Protein AF-A0A2C9CGL3-F1 (afdb_monomer_lite)

pLDDT: mean 85.5, std 12.11, range [50.84, 98.38]

Foldseek 3Di:
DPDDDPVNVVVVVLVVCCVPPNDVVSVVVVCVVDPDPDDVVVVCCVVQPPHDPVNVVVVVVVVVPDD

Sequence (67 aa):
MITITNNEINKEAFEVLFKELGVSKTIRFINQFSAGKGNYTEMKDKIFKGMTVDDIVSEIESNKDLP

Organism: Kuenenia stuttgartiensis (NCBI:txid174633)

Radius of gyration: 18.71 Å; chains: 1; bounding box: 47×31×41 Å

Secondary structure (DSSP, 8-state):
-----HHHHHHHHHHHHHHHH-HHHHHHHHHTTS---S-HHHHHHHHHTT--HHHHHHHHHHHHT--

Structure (mmCIF, N/CA/C/O backbone):
data_AF-A0A2C9CGL3-F1
#
_entry.id   AF-A0A2C9CGL3-F1
#
loop_
_atom_site.group_PDB
_atom_site.id
_atom_site.type_symbol
_atom_site.label_atom_id
_atom_site.label_alt_id
_atom_site.label_comp_id
_atom_site.label_asym_id
_atom_site.label_entity_id
_atom_site.label_seq_id
_atom_site.pdbx_PDB_ins_code
_atom_site.Cartn_x
_atom_site.Cartn_y
_atom_site.Cartn_z
_atom_site.occupancy
_atom_site.B_iso_or_equiv
_atom_site.auth_seq_id
_atom_site.auth_comp_id
_atom_site.auth_asym_id
_atom_site.auth_atom_id
_atom_site.pdbx_PDB_model_num
ATOM 1 N N . MET A 1 1 ? 23.399 11.118 -20.618 1.00 55.34 1 MET A N 1
ATOM 2 C CA . MET A 1 1 ? 23.051 10.120 -19.585 1.00 55.34 1 MET A CA 1
ATOM 3 C C . MET A 1 1 ? 21.568 10.257 -19.327 1.00 55.34 1 MET A C 1
ATOM 5 O O . MET A 1 1 ? 21.132 11.376 -19.103 1.00 55.34 1 MET A O 1
ATOM 9 N N . ILE A 1 2 ? 20.795 9.182 -19.455 1.00 65.50 2 ILE A N 1
ATOM 10 C CA . ILE A 1 2 ? 19.373 9.209 -19.096 1.00 65.50 2 ILE A CA 1
ATOM 11 C C . ILE A 1 2 ? 19.323 9.126 -17.570 1.00 65.50 2 ILE A C 1
ATOM 13 O O . ILE A 1 2 ? 19.787 8.142 -16.998 1.00 65.50 2 ILE A O 1
ATOM 17 N N . THR A 1 3 ? 18.843 10.177 -16.914 1.00 73.88 3 THR A N 1
ATOM 18 C CA . THR A 1 3 ? 18.753 10.236 -15.451 1.00 73.88 3 THR A CA 1
ATOM 19 C C . THR A 1 3 ? 17.380 9.726 -15.032 1.00 73.88 3 THR A C 1
ATOM 21 O O . THR A 1 3 ? 16.471 10.519 -14.817 1.00 73.88 3 THR A O 1
ATOM 24 N N . ILE A 1 4 ? 17.211 8.405 -14.973 1.00 83.12 4 ILE A N 1
ATOM 25 C CA . ILE A 1 4 ? 15.984 7.802 -14.438 1.00 83.12 4 ILE A CA 1
ATOM 26 C C . ILE A 1 4 ? 16.050 7.879 -12.913 1.00 83.12 4 ILE A C 1
ATOM 28 O O . ILE A 1 4 ? 17.051 7.505 -12.298 1.00 83.12 4 ILE A O 1
ATOM 32 N N . THR A 1 5 ? 14.997 8.390 -12.294 1.00 90.88 5 THR A N 1
ATOM 33 C CA . THR A 1 5 ? 14.873 8.443 -10.840 1.00 90.88 5 THR A CA 1
ATOM 34 C C . THR A 1 5 ? 14.501 7.070 -10.281 1.00 90.88 5 THR A C 1
ATOM 36 O O . THR A 1 5 ? 13.815 6.275 -10.922 1.00 90.88 5 THR A O 1
ATOM 39 N N . ASN A 1 6 ? 14.871 6.795 -9.028 1.00 88.00 6 ASN A N 1
ATOM 40 C CA . ASN A 1 6 ? 14.445 5.561 -8.353 1.00 88.00 6 ASN A CA 1
ATOM 41 C C . ASN A 1 6 ? 12.913 5.414 -8.318 1.00 88.00 6 ASN A C 1
ATOM 43 O O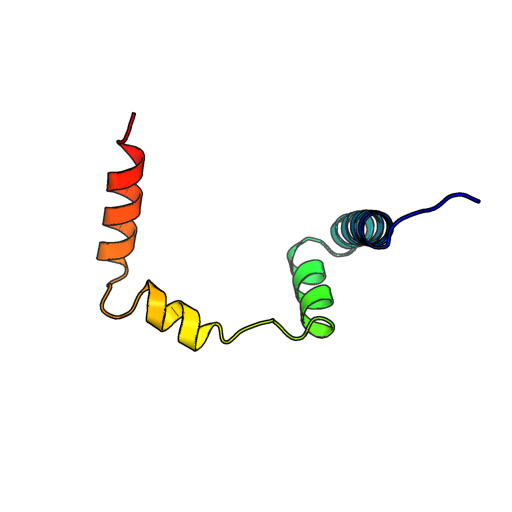 . ASN A 1 6 ? 12.405 4.299 -8.321 1.00 88.00 6 ASN A O 1
ATOM 47 N N . ASN A 1 7 ? 12.170 6.525 -8.307 1.00 86.25 7 ASN A N 1
ATOM 48 C CA . ASN A 1 7 ? 10.709 6.500 -8.343 1.00 86.25 7 ASN A CA 1
ATOM 49 C C . ASN A 1 7 ? 10.167 6.008 -9.689 1.00 86.25 7 ASN A C 1
ATOM 51 O O . ASN A 1 7 ? 9.202 5.249 -9.701 1.00 86.25 7 ASN A O 1
ATOM 55 N N . GLU A 1 8 ? 10.783 6.407 -10.801 1.00 90.62 8 GLU A N 1
ATOM 56 C CA . GLU A 1 8 ? 10.410 5.931 -12.138 1.00 90.62 8 GLU A CA 1
ATOM 57 C C . GLU A 1 8 ? 10.708 4.435 -12.286 1.00 90.62 8 GLU A C 1
ATOM 59 O O . GLU A 1 8 ? 9.826 3.682 -12.691 1.00 90.62 8 GLU A O 1
ATOM 64 N N . ILE A 1 9 ? 11.875 3.978 -11.817 1.00 93.62 9 ILE A N 1
ATOM 65 C CA . ILE A 1 9 ? 12.226 2.547 -11.787 1.00 93.62 9 ILE A CA 1
ATOM 66 C C . ILE A 1 9 ? 11.236 1.755 -10.919 1.00 93.62 9 ILE A C 1
ATOM 68 O O . ILE A 1 9 ? 10.760 0.693 -11.317 1.00 93.62 9 ILE A O 1
ATOM 72 N N . ASN A 1 10 ? 10.889 2.270 -9.736 1.00 91.50 10 ASN A N 1
ATOM 73 C CA . ASN A 1 10 ? 9.930 1.613 -8.846 1.00 91.50 10 ASN A CA 1
ATOM 74 C C . ASN A 1 10 ? 8.533 1.532 -9.469 1.00 91.50 10 ASN A C 1
ATOM 76 O O . ASN A 1 10 ? 7.850 0.524 -9.302 1.00 91.50 10 ASN A O 1
ATOM 80 N N . LYS A 1 11 ? 8.107 2.572 -10.194 1.00 92.56 11 LYS A N 1
ATOM 81 C CA . LYS A 1 11 ? 6.818 2.578 -10.888 1.00 92.56 11 LYS A CA 1
ATOM 82 C C . LYS A 1 11 ? 6.772 1.498 -11.969 1.00 92.56 11 LYS A C 1
ATOM 84 O O . LYS A 1 11 ? 5.838 0.700 -11.967 1.00 92.56 11 LYS A O 1
ATOM 89 N N . GLU A 1 12 ? 7.792 1.428 -12.822 1.00 95.81 12 GLU A N 1
ATOM 90 C CA . GLU A 1 12 ? 7.904 0.385 -13.851 1.00 95.81 12 GLU A CA 1
ATOM 91 C C . GLU A 1 12 ? 7.918 -1.018 -13.228 1.00 95.81 12 GLU A C 1
ATOM 93 O O . GLU A 1 12 ? 7.196 -1.915 -13.667 1.00 95.81 12 GLU A O 1
ATOM 98 N N . ALA A 1 13 ? 8.676 -1.206 -12.144 1.00 94.94 13 ALA A N 1
ATOM 99 C CA . ALA A 1 13 ? 8.724 -2.476 -11.431 1.00 94.94 13 ALA A CA 1
ATOM 100 C C . ALA A 1 13 ? 7.352 -2.872 -10.861 1.00 94.94 13 ALA A C 1
ATOM 102 O O . ALA A 1 13 ? 6.947 -4.029 -10.975 1.00 94.94 13 ALA A O 1
ATOM 103 N N . PHE A 1 14 ? 6.608 -1.933 -10.270 1.00 94.88 14 PHE A N 1
ATOM 104 C CA . PHE A 1 14 ? 5.271 -2.209 -9.745 1.00 94.88 14 PHE A CA 1
ATOM 105 C C . PHE A 1 14 ? 4.284 -2.581 -10.848 1.00 94.88 14 PHE A C 1
ATOM 107 O O . PHE A 1 14 ? 3.521 -3.525 -10.660 1.00 94.88 14 PHE A O 1
ATOM 114 N N . GLU A 1 15 ? 4.320 -1.909 -12.000 1.00 97.12 15 GLU A N 1
ATOM 115 C CA . GLU A 1 15 ? 3.474 -2.249 -13.152 1.00 97.12 15 GLU A CA 1
ATOM 116 C C . GLU A 1 15 ? 3.721 -3.688 -13.630 1.00 97.12 15 GLU A C 1
ATOM 118 O O . GLU A 1 15 ? 2.768 -4.455 -13.801 1.00 97.12 15 GLU A O 1
ATOM 123 N N . VAL A 1 16 ? 4.989 -4.093 -13.752 1.00 98.25 16 VAL A N 1
ATOM 124 C CA . VAL A 1 16 ? 5.361 -5.473 -14.105 1.00 98.25 16 VAL A CA 1
ATOM 125 C C . VAL A 1 16 ? 4.881 -6.460 -13.042 1.00 98.25 16 VAL A C 1
ATOM 127 O O . VAL A 1 16 ? 4.235 -7.456 -13.363 1.00 98.25 16 VAL A O 1
ATOM 130 N N . LEU A 1 17 ? 5.136 -6.184 -11.763 1.00 96.88 17 LEU A N 1
ATOM 131 C CA . LEU A 1 17 ? 4.735 -7.085 -10.683 1.00 96.88 17 LEU A CA 1
ATOM 132 C C . LEU A 1 17 ? 3.213 -7.230 -10.602 1.00 96.88 17 LEU A C 1
ATOM 134 O O . LEU A 1 17 ? 2.716 -8.339 -10.427 1.00 96.88 17 LEU A O 1
ATOM 138 N N . PHE A 1 18 ? 2.451 -6.143 -10.741 1.00 97.69 18 PHE A N 1
ATOM 139 C CA . PHE A 1 18 ? 0.990 -6.207 -10.759 1.00 97.69 18 PHE A CA 1
ATOM 140 C C . PHE A 1 18 ? 0.460 -7.045 -11.915 1.00 97.69 18 PHE A C 1
ATOM 142 O O . PHE A 1 18 ? -0.467 -7.828 -11.702 1.00 97.69 18 PHE A O 1
ATOM 149 N N . LYS A 1 19 ? 1.060 -6.916 -13.101 1.00 98.06 19 LYS A N 1
ATOM 150 C CA . LYS A 1 19 ? 0.685 -7.696 -14.279 1.00 98.06 19 LYS A CA 1
ATOM 151 C C . LYS A 1 19 ? 0.941 -9.193 -14.087 1.00 98.06 19 LYS A C 1
ATOM 153 O O . LYS A 1 19 ? 0.072 -9.996 -14.407 1.00 98.06 19 LYS A O 1
ATOM 158 N N . GLU A 1 20 ? 2.103 -9.561 -13.553 1.00 98.38 20 GLU A N 1
ATOM 159 C CA . GLU A 1 20 ? 2.543 -10.963 -13.510 1.00 98.38 20 GLU A CA 1
ATOM 160 C C . GLU A 1 20 ? 2.089 -11.710 -12.244 1.00 98.38 20 GLU A C 1
ATOM 162 O O . GLU A 1 20 ? 1.798 -12.906 -12.280 1.00 98.38 20 GLU A O 1
ATOM 167 N N . LEU A 1 21 ? 2.013 -11.026 -11.100 1.00 97.06 21 LEU A N 1
ATOM 168 C CA . LEU A 1 21 ? 1.692 -11.649 -9.809 1.00 97.06 21 LEU A CA 1
ATOM 169 C C . LEU A 1 21 ? 0.260 -11.367 -9.344 1.00 97.06 21 LEU A C 1
ATOM 171 O O . LEU A 1 21 ? -0.274 -12.104 -8.506 1.00 97.06 21 LEU A O 1
ATOM 175 N N . GLY A 1 22 ? -0.365 -10.315 -9.870 1.00 96.06 22 GLY A N 1
ATOM 176 C CA . GLY A 1 22 ? -1.628 -9.789 -9.371 1.00 96.06 22 GLY A CA 1
ATOM 177 C C . GLY A 1 22 ? -1.470 -9.003 -8.064 1.00 96.06 22 GLY A C 1
ATOM 178 O O . GLY A 1 22 ? -0.548 -9.208 -7.272 1.00 96.06 22 GLY A O 1
ATOM 179 N N . VAL A 1 23 ? -2.429 -8.109 -7.808 1.00 94.19 23 VAL A N 1
ATOM 180 C CA . VAL A 1 23 ? -2.388 -7.113 -6.720 1.00 94.19 23 VAL A CA 1
ATOM 181 C C . VAL A 1 23 ? -2.037 -7.713 -5.356 1.00 94.19 23 VAL A C 1
ATOM 183 O O . VAL A 1 23 ? -1.117 -7.240 -4.695 1.00 94.19 23 VAL A O 1
ATOM 186 N N . SER A 1 24 ? -2.718 -8.783 -4.939 1.00 95.00 24 SER A N 1
ATOM 187 C CA . SER A 1 24 ? -2.529 -9.356 -3.598 1.00 95.00 24 SER A CA 1
ATOM 188 C C . SER A 1 24 ? -1.108 -9.893 -3.367 1.00 95.00 24 SER A C 1
ATOM 190 O O . SER A 1 24 ? -0.505 -9.638 -2.321 1.00 95.00 24 SER A O 1
ATOM 192 N N . LYS A 1 25 ? -0.543 -10.603 -4.354 1.00 95.94 25 LYS A N 1
ATOM 193 C CA . LYS A 1 25 ? 0.815 -11.156 -4.251 1.00 95.94 25 LYS A CA 1
ATOM 194 C C . LYS A 1 25 ? 1.868 -10.055 -4.336 1.00 95.94 25 LYS A C 1
ATOM 196 O O . LYS A 1 25 ? 2.821 -10.101 -3.566 1.00 95.94 25 LYS A O 1
ATOM 201 N N . THR A 1 26 ? 1.667 -9.046 -5.185 1.00 95.69 26 THR A N 1
ATOM 202 C CA . THR A 1 26 ? 2.573 -7.892 -5.296 1.00 95.69 26 THR A CA 1
ATOM 203 C C . THR A 1 26 ? 2.663 -7.111 -3.991 1.00 95.69 26 THR A C 1
ATOM 205 O O . THR A 1 26 ? 3.763 -6.824 -3.528 1.00 95.69 26 THR A O 1
ATOM 208 N N . ILE A 1 27 ? 1.535 -6.830 -3.333 1.00 91.38 27 ILE A N 1
ATOM 209 C CA . ILE A 1 27 ? 1.544 -6.126 -2.043 1.00 91.38 27 ILE A CA 1
ATOM 210 C C . ILE A 1 27 ? 2.262 -6.946 -0.962 1.00 91.38 27 ILE A C 1
ATOM 212 O O . ILE A 1 27 ? 3.080 -6.398 -0.226 1.00 91.38 27 ILE A O 1
ATOM 216 N N . ARG A 1 28 ? 2.031 -8.267 -0.889 1.00 91.94 28 ARG A N 1
ATOM 217 C CA . ARG A 1 28 ? 2.791 -9.150 0.018 1.00 91.94 28 ARG A CA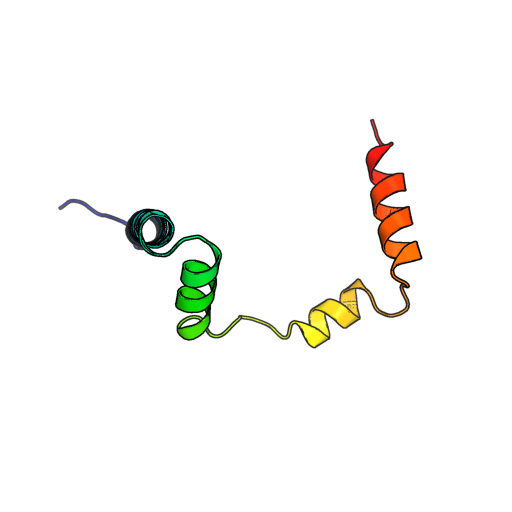 1
ATOM 218 C C . ARG A 1 28 ? 4.289 -9.142 -0.287 1.00 91.94 28 ARG A C 1
ATOM 220 O O . ARG A 1 28 ? 5.085 -9.067 0.643 1.00 91.94 28 ARG A O 1
ATOM 227 N N . PHE A 1 29 ? 4.657 -9.200 -1.566 1.00 91.94 29 PHE A N 1
ATOM 228 C CA . PHE A 1 29 ? 6.046 -9.155 -2.016 1.00 91.94 29 PHE A CA 1
ATOM 229 C C . PHE A 1 29 ? 6.731 -7.845 -1.620 1.00 91.94 29 PHE A C 1
ATOM 231 O O . PHE A 1 29 ? 7.859 -7.873 -1.149 1.00 91.94 29 PHE A O 1
ATOM 238 N N . ILE A 1 30 ? 6.061 -6.702 -1.769 1.00 89.81 30 ILE A N 1
ATOM 239 C CA . ILE A 1 30 ? 6.614 -5.405 -1.358 1.00 89.81 30 ILE A CA 1
ATOM 240 C C . ILE A 1 30 ? 6.795 -5.381 0.163 1.00 89.81 30 ILE A C 1
ATOM 242 O O . ILE A 1 30 ? 7.894 -5.114 0.644 1.00 89.81 30 ILE A O 1
ATOM 246 N N . ASN A 1 31 ? 5.752 -5.758 0.908 1.00 85.69 31 ASN A N 1
ATOM 247 C CA . ASN A 1 31 ? 5.734 -5.745 2.374 1.00 85.69 31 ASN A CA 1
ATOM 248 C C . ASN A 1 31 ? 6.766 -6.674 3.033 1.00 85.69 31 ASN A C 1
ATOM 250 O O . ASN A 1 31 ? 7.051 -6.507 4.214 1.00 85.69 31 ASN A O 1
ATOM 254 N N . GLN A 1 32 ? 7.323 -7.654 2.314 1.00 86.25 32 GLN A N 1
ATOM 255 C CA . GLN A 1 32 ? 8.392 -8.503 2.858 1.00 86.25 32 GLN A CA 1
ATOM 256 C C . GLN A 1 32 ? 9.759 -7.794 2.873 1.00 86.25 32 GLN A C 1
ATOM 258 O O . GLN A 1 32 ?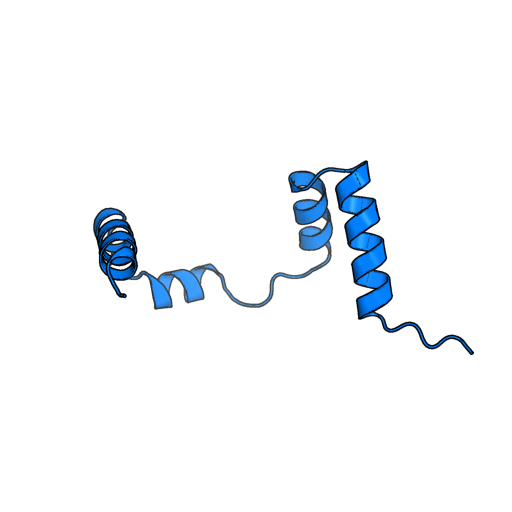 10.640 -8.180 3.636 1.00 86.25 32 GLN A O 1
ATOM 263 N N . PHE A 1 33 ? 9.940 -6.773 2.027 1.00 82.56 33 PHE A N 1
ATOM 264 C CA . PHE A 1 33 ? 11.189 -6.016 1.892 1.00 82.56 33 PHE A CA 1
ATOM 265 C C . PHE A 1 33 ? 11.079 -4.594 2.441 1.00 82.56 33 PHE A C 1
ATOM 267 O O . PHE A 1 33 ? 12.088 -3.992 2.805 1.00 82.56 33 PHE A O 1
ATOM 274 N N . SER A 1 34 ? 9.866 -4.053 2.537 1.00 72.94 34 SER A N 1
ATOM 275 C CA . SER A 1 34 ? 9.602 -2.856 3.318 1.00 72.94 34 SER A CA 1
ATOM 276 C C . SER A 1 34 ? 9.285 -3.255 4.755 1.00 72.94 34 SER A C 1
ATOM 278 O O . SER A 1 34 ? 8.221 -3.789 5.053 1.00 72.94 34 SER A O 1
ATOM 280 N N . ALA A 1 35 ? 10.185 -2.937 5.689 1.00 63.56 35 ALA A N 1
ATOM 281 C CA . ALA A 1 35 ? 9.771 -2.815 7.079 1.00 63.56 35 ALA A CA 1
ATOM 282 C C . ALA A 1 35 ? 8.665 -1.752 7.104 1.00 63.56 35 ALA A C 1
ATOM 284 O O . ALA A 1 35 ? 8.925 -0.585 6.792 1.00 63.56 35 ALA A O 1
ATOM 285 N N . GLY A 1 36 ? 7.421 -2.166 7.367 1.00 62.75 36 GLY A N 1
ATOM 286 C CA . GLY A 1 36 ? 6.309 -1.237 7.528 1.00 62.75 36 GLY A CA 1
ATOM 287 C C . GLY A 1 36 ? 6.752 -0.100 8.448 1.00 62.75 36 GLY A C 1
ATOM 288 O O . GLY A 1 36 ? 7.347 -0.340 9.497 1.00 62.75 36 GLY A O 1
ATOM 289 N N . LYS A 1 37 ? 6.563 1.148 8.017 1.00 62.84 37 LYS A N 1
ATOM 290 C CA . LYS A 1 37 ? 6.922 2.302 8.844 1.00 62.84 37 LYS A CA 1
ATOM 291 C C . LYS A 1 37 ? 5.775 2.602 9.800 1.00 62.84 37 LYS A C 1
ATOM 293 O O . LYS A 1 37 ? 4.633 2.727 9.368 1.00 62.84 37 LYS A O 1
ATOM 298 N N . GLY A 1 38 ? 6.112 2.784 11.074 1.00 66.56 38 GLY A N 1
ATOM 299 C CA . GLY A 1 38 ? 5.158 3.112 12.132 1.00 66.56 38 GLY A CA 1
ATOM 300 C C . GLY A 1 38 ? 4.521 1.885 12.786 1.00 66.56 38 GLY A C 1
ATOM 301 O O . GLY A 1 38 ? 4.623 0.762 12.299 1.00 66.56 38 GLY A O 1
ATOM 302 N N . ASN A 1 39 ? 3.868 2.111 13.922 1.00 77.75 39 ASN A N 1
ATOM 303 C CA . ASN A 1 39 ? 3.138 1.085 14.651 1.00 77.75 39 ASN A CA 1
ATOM 304 C C . ASN A 1 39 ? 1.647 1.196 14.291 1.00 77.75 39 ASN A C 1
ATOM 306 O O . ASN A 1 39 ? 0.948 2.075 14.792 1.00 77.75 39 ASN A O 1
ATOM 310 N N . TYR A 1 40 ? 1.162 0.327 13.395 1.00 75.56 40 TYR A N 1
ATOM 311 C CA . TYR A 1 40 ? -0.251 0.313 12.985 1.00 75.56 40 TYR A CA 1
ATOM 312 C C . TYR A 1 40 ? -1.194 0.160 14.182 1.00 75.56 40 TYR A C 1
ATOM 314 O O . TYR A 1 40 ? -2.257 0.768 14.191 1.00 75.56 40 TYR A O 1
ATOM 322 N N . THR A 1 41 ? -0.796 -0.595 15.207 1.00 79.00 41 THR A N 1
ATOM 323 C CA . THR A 1 41 ? -1.587 -0.762 16.429 1.00 79.00 41 THR A CA 1
ATOM 324 C C . THR A 1 41 ? -1.718 0.560 17.180 1.00 79.00 41 THR A C 1
ATOM 326 O O . THR A 1 41 ? -2.829 0.956 17.509 1.00 79.00 41 THR A O 1
ATOM 329 N N . GLU A 1 42 ? -0.618 1.294 17.372 1.00 86.31 42 GLU A N 1
ATOM 330 C CA . GLU A 1 42 ? -0.658 2.627 17.999 1.00 86.31 42 GLU A CA 1
ATOM 331 C C . GLU A 1 42 ? -1.440 3.638 17.157 1.00 86.31 42 GLU A C 1
ATOM 333 O O . GLU A 1 42 ? -2.194 4.447 17.694 1.00 86.31 42 GLU A O 1
ATOM 338 N N . MET A 1 43 ? -1.281 3.601 15.833 1.00 84.81 43 MET A N 1
ATOM 339 C CA . MET A 1 43 ? -1.992 4.503 14.929 1.00 84.81 43 MET A CA 1
ATOM 340 C C . MET A 1 43 ? -3.496 4.216 14.925 1.00 84.81 43 MET A C 1
ATOM 342 O O . MET A 1 43 ? -4.296 5.145 15.005 1.00 84.81 43 MET A O 1
ATOM 346 N N . LYS A 1 44 ? -3.882 2.937 14.880 1.00 85.69 44 LYS A N 1
ATOM 347 C CA . LYS A 1 44 ? -5.273 2.494 14.958 1.00 85.69 44 LYS A CA 1
ATOM 348 C C . LYS A 1 44 ? -5.899 2.908 16.285 1.00 85.69 44 LYS A C 1
ATOM 350 O O . LYS A 1 44 ? -6.990 3.464 16.268 1.00 85.69 44 LYS A O 1
ATOM 355 N N . ASP A 1 45 ? -5.208 2.699 17.403 1.00 87.31 45 ASP A N 1
ATOM 356 C CA . ASP A 1 45 ? -5.681 3.152 18.712 1.00 87.31 45 ASP A CA 1
ATOM 357 C C . ASP A 1 45 ? -5.813 4.677 18.752 1.00 87.31 45 ASP A C 1
ATOM 359 O O . ASP A 1 45 ? -6.817 5.201 19.214 1.00 87.31 45 ASP A O 1
ATOM 363 N N . LYS A 1 46 ? -4.852 5.432 18.218 1.00 88.56 46 LYS A N 1
ATOM 364 C CA . LYS A 1 46 ? -4.954 6.897 18.209 1.00 88.56 46 LYS A CA 1
ATOM 365 C C . LYS A 1 46 ? -6.174 7.404 17.429 1.00 88.56 46 LYS A C 1
ATOM 367 O O . LYS A 1 46 ? -6.744 8.416 17.821 1.00 88.56 46 LYS A O 1
ATOM 372 N N . ILE A 1 47 ? -6.530 6.739 16.331 1.00 88.31 47 ILE A N 1
ATOM 373 C CA . ILE A 1 47 ? -7.603 7.181 15.432 1.00 88.31 47 ILE A CA 1
ATOM 374 C C . ILE A 1 47 ? -8.972 6.661 15.888 1.00 88.31 47 ILE A C 1
ATOM 376 O O . ILE A 1 47 ? -9.935 7.412 15.858 1.00 88.31 47 ILE A O 1
ATOM 380 N N . PHE A 1 48 ? -9.061 5.403 16.325 1.00 91.12 48 PHE A N 1
ATOM 381 C CA . PHE A 1 48 ? -10.339 4.702 16.505 1.00 91.12 48 PHE A CA 1
ATOM 382 C C . PHE A 1 48 ? -10.626 4.275 17.949 1.00 91.12 48 PHE A C 1
ATOM 384 O O . PHE A 1 48 ? -11.593 3.555 18.201 1.00 91.12 48 PHE A O 1
ATOM 391 N N . LYS A 1 49 ? -9.789 4.650 18.925 1.00 90.19 49 LYS A N 1
ATOM 392 C CA . LYS A 1 49 ? -9.999 4.238 20.319 1.00 90.19 49 LYS A CA 1
ATOM 393 C C . LYS A 1 49 ? -11.343 4.732 20.841 1.00 90.19 49 LYS A C 1
ATOM 395 O O . LYS A 1 49 ? -11.605 5.928 20.895 1.00 90.19 49 LYS A O 1
ATOM 400 N N . GLY A 1 50 ? -12.146 3.779 21.308 1.00 88.88 50 GLY A N 1
ATOM 401 C CA . GLY A 1 50 ? -13.471 4.039 21.864 1.00 88.88 50 GLY A CA 1
ATOM 402 C C . GLY A 1 50 ? -14.584 4.141 20.822 1.00 88.88 50 GLY A C 1
ATOM 403 O O . GLY A 1 50 ? -15.729 4.285 21.227 1.00 88.88 50 GLY A O 1
ATOM 404 N N . MET A 1 51 ? -14.273 4.024 19.527 1.00 93.00 51 MET A N 1
ATOM 405 C CA . MET A 1 51 ? -15.278 3.963 18.468 1.00 93.00 51 MET A CA 1
ATOM 406 C C . MET A 1 51 ? -15.703 2.518 18.220 1.00 93.00 51 MET A C 1
ATOM 408 O O . MET A 1 51 ? -14.873 1.608 18.112 1.00 93.00 51 MET A O 1
ATOM 412 N N . THR A 1 52 ? -17.005 2.308 18.100 1.00 94.00 52 THR A N 1
ATOM 413 C CA . THR A 1 52 ? -17.569 1.085 17.541 1.00 94.00 52 THR A CA 1
ATOM 414 C C . THR A 1 52 ? -17.523 1.133 16.014 1.00 94.00 52 THR A C 1
ATOM 416 O O . THR A 1 52 ? -17.287 2.173 15.399 1.00 94.00 52 THR A O 1
ATOM 419 N N . VAL A 1 53 ? -17.745 -0.016 15.376 1.00 89.88 53 VAL A N 1
ATOM 420 C CA . VAL A 1 53 ? -17.874 -0.069 13.913 1.00 89.88 53 VAL A CA 1
ATOM 421 C C . VAL A 1 53 ? -19.061 0.776 13.446 1.00 89.88 53 VAL A C 1
ATOM 423 O O . VAL A 1 53 ? -18.937 1.469 12.440 1.00 89.88 53 VAL A O 1
ATOM 426 N N . ASP A 1 54 ? -20.161 0.774 14.198 1.00 94.56 54 ASP A N 1
ATOM 427 C CA . ASP A 1 54 ? -21.355 1.557 13.876 1.00 94.56 54 ASP A CA 1
ATOM 428 C C . ASP A 1 54 ? -21.078 3.068 13.943 1.00 94.56 54 ASP A C 1
ATOM 430 O O . ASP A 1 54 ? -21.551 3.813 13.083 1.00 94.56 54 ASP A O 1
ATOM 434 N N . ASP A 1 55 ? -20.240 3.518 14.886 1.00 92.94 55 ASP A N 1
ATOM 435 C CA . ASP A 1 55 ? -19.803 4.921 14.968 1.00 92.94 55 ASP A CA 1
ATOM 436 C C . ASP A 1 55 ? -19.008 5.333 13.719 1.00 92.94 55 ASP A C 1
ATOM 438 O O . ASP A 1 55 ? -19.243 6.393 13.141 1.00 92.94 55 ASP A O 1
ATOM 442 N N . ILE A 1 56 ? -18.099 4.464 13.262 1.00 92.50 56 ILE A N 1
ATOM 443 C CA . ILE A 1 56 ? -17.274 4.711 12.070 1.00 92.50 56 ILE A CA 1
ATOM 444 C C . ILE A 1 56 ? -18.143 4.750 10.805 1.00 92.50 56 ILE A C 1
ATOM 446 O O . ILE A 1 56 ? -17.948 5.608 9.944 1.00 92.50 56 ILE A O 1
ATOM 450 N N . VAL A 1 57 ? -19.105 3.832 10.673 1.00 92.19 57 VAL A N 1
ATOM 451 C CA . VAL A 1 57 ? -20.029 3.801 9.527 1.00 92.19 57 VAL A CA 1
ATOM 452 C C . VAL A 1 57 ? -20.898 5.057 9.504 1.00 92.19 57 VAL A C 1
ATOM 454 O O . VAL A 1 57 ? -21.003 5.699 8.460 1.00 92.19 57 VAL A O 1
ATOM 457 N N . SER A 1 58 ? -21.431 5.462 10.658 1.00 91.50 58 SER A N 1
ATOM 458 C CA . SER A 1 58 ? -22.257 6.668 10.786 1.00 91.50 58 SER A CA 1
ATOM 459 C C . SER A 1 58 ? -21.489 7.941 10.410 1.00 91.50 58 SER A C 1
ATOM 461 O O . SER A 1 58 ? -22.043 8.842 9.776 1.00 91.50 58 SER A O 1
ATOM 463 N N . GLU A 1 59 ? -20.199 8.024 10.751 1.00 89.69 59 GLU A N 1
ATOM 464 C CA . GLU A 1 59 ? -19.332 9.144 10.366 1.00 89.69 59 GLU A CA 1
ATOM 465 C C . GLU A 1 59 ? -19.063 9.181 8.850 1.00 89.69 59 GLU A C 1
ATOM 467 O O . GLU A 1 59 ? -19.066 10.254 8.243 1.00 89.69 59 GLU A O 1
ATOM 472 N N . ILE A 1 60 ? -18.870 8.022 8.211 1.00 89.88 60 ILE A N 1
ATOM 473 C CA . ILE A 1 60 ? -18.700 7.925 6.751 1.00 89.88 60 ILE A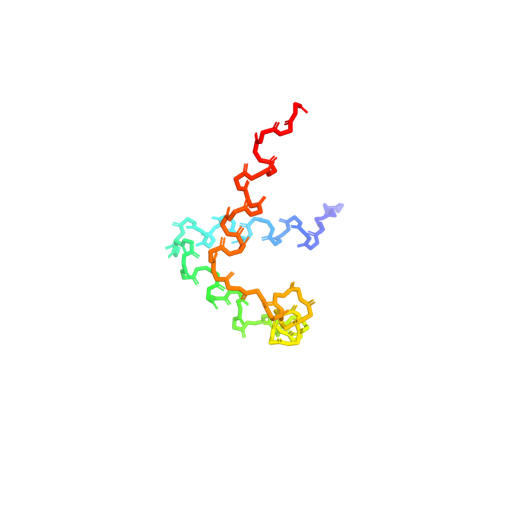 CA 1
ATOM 474 C C . ILE A 1 60 ? -19.972 8.371 6.023 1.00 89.88 60 ILE A C 1
ATOM 476 O O . ILE A 1 60 ? -19.890 9.084 5.021 1.00 89.88 60 ILE A O 1
ATOM 480 N N . GLU A 1 61 ? -21.138 7.949 6.510 1.00 89.75 61 GLU A N 1
ATOM 481 C CA . GLU A 1 61 ? -22.433 8.326 5.941 1.00 89.75 61 GLU A CA 1
ATOM 482 C C . GLU A 1 61 ? -22.703 9.823 6.124 1.00 89.75 61 GLU A C 1
ATOM 484 O O . GLU A 1 61 ? -23.027 10.502 5.155 1.00 89.75 61 GLU A O 1
ATOM 489 N N . SER A 1 62 ? -22.426 10.370 7.311 1.00 83.88 62 SER A N 1
ATOM 490 C CA . SER 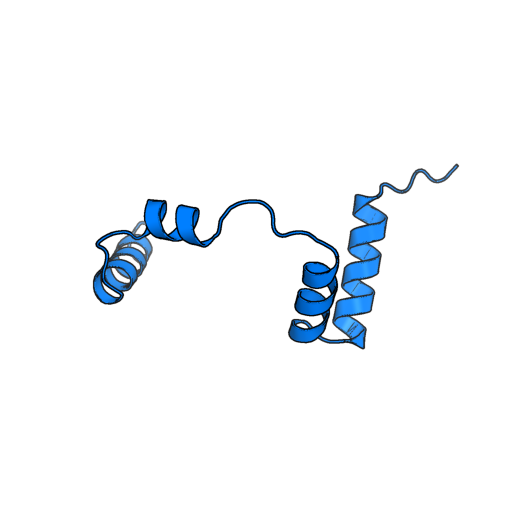A 1 62 ? -22.595 11.803 7.594 1.00 83.88 62 SER A CA 1
ATOM 491 C C . SER A 1 62 ? -21.679 12.698 6.749 1.00 83.88 62 SER A C 1
ATOM 493 O O . SER A 1 62 ? -22.054 13.815 6.399 1.00 83.88 62 SER A O 1
ATOM 495 N N . ASN A 1 63 ? -20.478 12.225 6.393 1.00 77.12 63 ASN A N 1
ATOM 496 C CA . ASN A 1 63 ? -19.557 12.964 5.523 1.00 77.12 63 ASN A CA 1
ATOM 497 C C . ASN A 1 63 ? -19.890 12.848 4.025 1.00 77.12 63 ASN A C 1
ATOM 499 O O . ASN A 1 63 ? -19.374 13.632 3.230 1.00 77.12 63 ASN A O 1
ATOM 503 N N . LYS A 1 64 ? -20.731 11.889 3.618 1.00 66.12 64 LYS A N 1
ATOM 504 C CA . LYS A 1 64 ? -21.203 11.747 2.228 1.00 66.12 64 LYS A CA 1
ATOM 505 C C . LYS A 1 64 ? -22.262 12.782 1.844 1.00 66.12 64 LYS A C 1
ATOM 507 O O . LYS A 1 64 ? -22.436 13.025 0.654 1.00 66.12 64 LYS A O 1
ATOM 512 N N . ASP A 1 65 ? -22.924 13.378 2.834 1.00 56.31 65 ASP A N 1
ATOM 513 C CA . ASP A 1 65 ? -23.992 14.370 2.665 1.00 56.31 65 ASP A CA 1
ATOM 514 C C . ASP A 1 65 ? -23.498 15.832 2.744 1.00 56.31 65 ASP A C 1
ATOM 516 O O . ASP A 1 65 ? -24.302 16.766 2.797 1.00 56.31 65 ASP A O 1
ATOM 520 N N . LEU A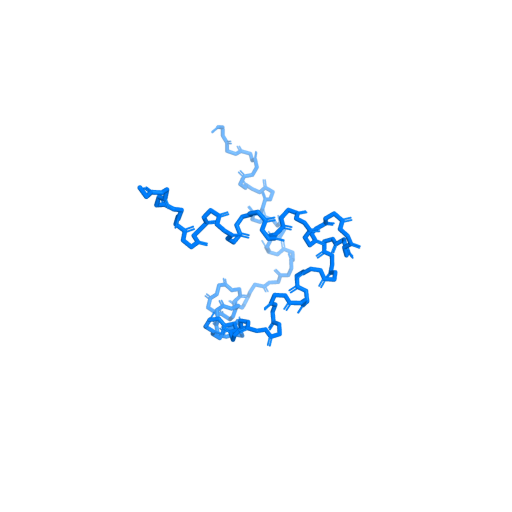 1 66 ? -22.179 16.063 2.739 1.00 50.84 66 LEU A N 1
ATOM 521 C CA . LEU A 1 66 ? -21.606 17.406 2.612 1.00 50.84 66 LEU A CA 1
ATOM 522 C C . LEU A 1 66 ? -21.531 17.808 1.119 1.00 50.84 66 LEU A C 1
ATOM 524 O O . LEU A 1 66 ? -21.024 17.016 0.322 1.00 50.84 66 LEU A O 1
ATOM 528 N N . PRO A 1 67 ? -22.046 18.995 0.734 1.00 55.09 67 PRO A N 1
ATOM 529 C CA . PRO A 1 67 ? -22.108 19.461 -0.656 1.00 55.09 67 PRO A CA 1
ATOM 530 C C . PRO A 1 67 ? -20.739 19.681 -1.312 1.00 55.09 67 PRO A C 1
ATOM 532 O O . PRO A 1 67 ? -19.773 20.038 -0.596 1.00 55.09 67 PRO A O 1
#